Protein AF-A0AAE9ZB85-F1 (afdb_monomer_lite)

Se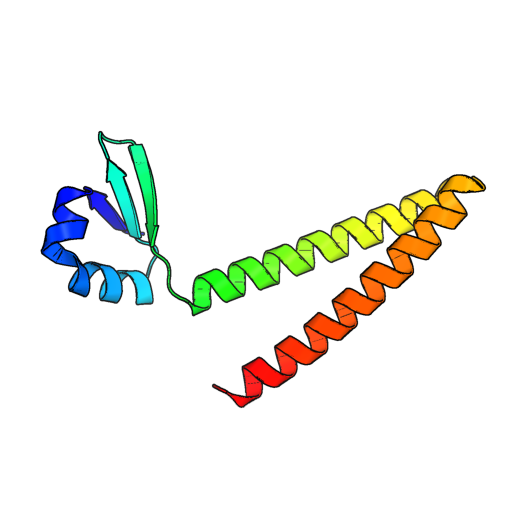quence (102 aa):
MKIMSAFEARYNFSSMLDAARRETVIIERYHRPAAYVISVAQIQECKRLQRQAMLAEATAVVAKLEAANDSEAARLSGELSKLVKDAEAAEKIASHETRRKL

Foldseek 3Di:
DEEDEPVCCVVCVVVQLVVQAPDKYFYDDPNHGDDIRHDPVVVVVVVLVVLVVVLVVLVVQLVVLVVVPDPVSVVVSVVSVVVSVVSVVVSVVVVVVVVVVD

Structure (mmCIF, N/CA/C/O backbone):
data_AF-A0AAE9ZB85-F1
#
_entry.id   AF-A0AAE9ZB85-F1
#
loop_
_atom_site.group_PDB
_atom_site.id
_atom_site.type_symbol
_atom_site.label_atom_id
_atom_site.label_alt_id
_atom_site.label_comp_id
_atom_site.label_asym_id
_atom_site.label_entity_id
_atom_site.label_seq_id
_atom_site.pdbx_PDB_ins_code
_atom_site.Cartn_x
_atom_site.Cartn_y
_atom_site.Cartn_z
_atom_site.occupancy
_atom_site.B_iso_or_equiv
_atom_site.auth_seq_id
_atom_site.auth_comp_id
_atom_site.auth_asym_id
_atom_site.auth_atom_id
_atom_site.pdbx_PDB_model_num
ATOM 1 N N . MET A 1 1 ? -15.907 -6.224 4.545 1.00 87.25 1 MET A N 1
ATOM 2 C CA . MET A 1 1 ? -15.701 -4.765 4.644 1.00 87.25 1 MET A CA 1
ATOM 3 C C . MET A 1 1 ? -16.838 -4.207 5.469 1.00 87.25 1 MET A C 1
ATOM 5 O O . MET A 1 1 ? -17.982 -4.556 5.194 1.00 87.25 1 MET A O 1
ATOM 9 N N . LYS A 1 2 ? -16.538 -3.363 6.457 1.00 93.38 2 LYS A N 1
ATOM 10 C CA . LYS A 1 2 ? -17.522 -2.823 7.404 1.00 93.38 2 LYS A CA 1
ATOM 11 C C . LYS A 1 2 ? -17.679 -1.318 7.214 1.00 93.38 2 LYS A C 1
ATOM 13 O O . LYS A 1 2 ? -16.684 -0.629 7.026 1.00 93.38 2 LYS A O 1
ATOM 18 N N . ILE A 1 3 ? -18.904 -0.807 7.288 1.00 96.19 3 ILE A N 1
ATOM 19 C CA . ILE A 1 3 ? -19.198 0.632 7.214 1.00 96.19 3 ILE A CA 1
ATOM 20 C C . ILE A 1 3 ? -19.724 1.081 8.575 1.00 96.19 3 ILE A C 1
ATOM 22 O O . ILE A 1 3 ? -20.520 0.374 9.193 1.00 96.19 3 ILE A O 1
ATOM 26 N N . MET A 1 4 ? -19.240 2.219 9.063 1.00 95.81 4 MET A N 1
ATOM 27 C CA . MET A 1 4 ? -19.651 2.822 10.329 1.00 95.81 4 MET A CA 1
ATOM 28 C C . MET A 1 4 ? -19.800 4.330 10.153 1.00 95.81 4 MET A C 1
ATOM 30 O O . MET A 1 4 ? -19.011 4.968 9.458 1.00 95.81 4 MET A O 1
ATOM 34 N N . SER A 1 5 ? -20.776 4.932 10.820 1.00 97.00 5 SER A N 1
ATOM 35 C CA . S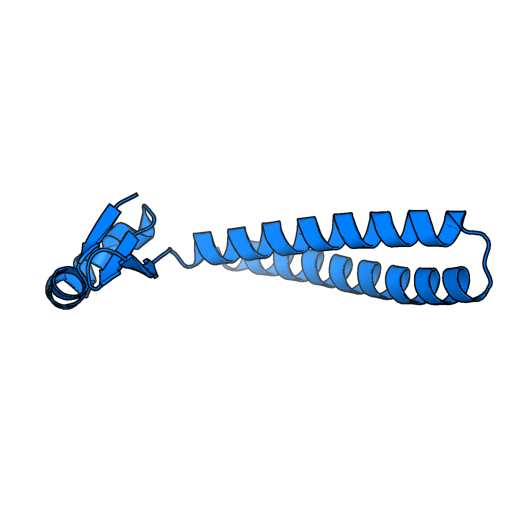ER A 1 5 ? -20.843 6.391 10.911 1.00 97.00 5 SER A CA 1
ATOM 36 C C . SER A 1 5 ? -19.703 6.943 11.778 1.00 97.00 5 SER A C 1
ATOM 38 O O . SER A 1 5 ? -19.187 6.272 12.674 1.00 97.00 5 SER A O 1
ATOM 40 N N . ALA A 1 6 ? -19.338 8.210 11.576 1.00 96.00 6 ALA A N 1
ATOM 41 C CA . ALA A 1 6 ? -18.356 8.903 12.413 1.00 96.00 6 ALA A CA 1
ATOM 42 C C . ALA A 1 6 ? -18.745 8.908 13.903 1.00 96.00 6 ALA A C 1
ATOM 44 O O . ALA A 1 6 ? -17.875 8.873 14.773 1.00 96.00 6 ALA A O 1
ATOM 45 N N . PHE A 1 7 ? -20.049 8.922 14.200 1.00 95.94 7 PHE A N 1
ATOM 46 C CA . PHE A 1 7 ? -20.551 8.802 15.564 1.00 95.94 7 PHE A CA 1
ATOM 47 C C . PHE A 1 7 ? -20.248 7.407 16.123 1.00 95.94 7 PHE A C 1
ATOM 49 O O . PHE A 1 7 ? -19.548 7.298 17.124 1.00 95.94 7 PHE A O 1
ATOM 56 N N . GLU A 1 8 ? -20.676 6.336 15.453 1.00 95.75 8 GLU A N 1
ATOM 57 C CA . GLU A 1 8 ? -20.422 4.958 15.902 1.00 95.75 8 GLU A CA 1
ATOM 58 C C . GLU A 1 8 ? -18.930 4.646 16.027 1.00 95.75 8 GLU A C 1
ATOM 60 O O . GLU A 1 8 ? -18.526 3.999 16.990 1.00 95.75 8 GLU A O 1
ATOM 65 N N . ALA A 1 9 ? -18.108 5.130 15.093 1.00 96.00 9 ALA A N 1
ATOM 66 C CA . ALA A 1 9 ? -16.657 4.974 15.137 1.00 96.00 9 ALA A CA 1
ATOM 67 C C . ALA A 1 9 ? -16.046 5.624 16.389 1.00 96.00 9 ALA A C 1
ATOM 69 O O . ALA A 1 9 ? -15.132 5.064 16.993 1.00 96.00 9 ALA A O 1
ATOM 70 N N . ARG A 1 10 ? -16.578 6.778 16.817 1.00 96.00 10 ARG A N 1
ATOM 71 C CA . ARG A 1 10 ? -16.136 7.466 18.037 1.00 96.00 10 ARG A CA 1
ATOM 72 C C . ARG A 1 10 ? -16.507 6.694 19.303 1.00 96.00 10 ARG A C 1
ATOM 74 O O . ARG A 1 10 ? -15.673 6.575 20.192 1.00 96.00 10 ARG A O 1
ATOM 81 N N . TYR A 1 11 ? -17.738 6.189 19.401 1.00 97.38 11 TYR A N 1
ATOM 82 C CA . TYR A 1 11 ? -18.200 5.479 20.606 1.00 97.38 11 TYR A CA 1
ATOM 83 C C . TYR A 1 11 ? -17.657 4.052 20.705 1.00 97.38 11 TYR A C 1
ATOM 85 O O . TYR A 1 11 ? -17.397 3.576 21.804 1.00 97.38 11 TYR A O 1
ATOM 93 N N . ASN A 1 12 ? -17.440 3.386 19.570 1.00 96.75 12 ASN A N 1
ATOM 94 C CA . ASN A 1 12 ? -17.003 1.991 19.507 1.00 96.75 12 ASN A CA 1
ATOM 95 C C . ASN A 1 12 ? -15.552 1.857 19.029 1.00 96.75 12 ASN A C 1
ATOM 97 O O . ASN A 1 12 ? -15.215 0.889 18.347 1.00 96.75 12 ASN A O 1
ATOM 101 N N . PHE A 1 13 ? -14.690 2.821 19.367 1.00 96.19 13 PHE A N 1
ATOM 102 C CA . PHE A 1 13 ? -13.342 2.931 18.805 1.00 96.19 13 PHE A CA 1
ATOM 103 C C . PHE A 1 13 ? -12.504 1.653 18.969 1.00 96.19 13 PHE A C 1
ATOM 105 O O . PHE A 1 13 ? -11.951 1.157 17.991 1.00 96.19 13 PHE A O 1
ATOM 112 N N . SER A 1 14 ? -12.462 1.058 20.165 1.00 96.81 14 SER A N 1
ATOM 113 C CA . SER A 1 14 ? -11.694 -0.176 20.401 1.00 96.81 14 SER A CA 1
ATOM 114 C C . SER A 1 14 ? -12.206 -1.348 19.557 1.00 96.81 14 SER A C 1
ATOM 116 O O . SER A 1 14 ? -11.427 -2.014 18.882 1.00 96.81 14 SER A O 1
ATOM 118 N N . SER A 1 15 ? -13.528 -1.546 19.507 1.00 95.56 15 SER A N 1
ATOM 119 C CA . SER A 1 15 ? -14.145 -2.595 18.683 1.00 95.56 15 SER A CA 1
ATOM 120 C C . SER A 1 15 ? -13.936 -2.351 17.183 1.00 95.56 15 SER A C 1
ATOM 122 O O . SER A 1 15 ? -13.751 -3.293 16.412 1.00 95.56 15 SER A O 1
ATOM 124 N N . MET A 1 16 ? -13.923 -1.084 16.759 1.00 96.25 16 MET A N 1
ATOM 125 C CA . MET A 1 16 ? -13.586 -0.692 15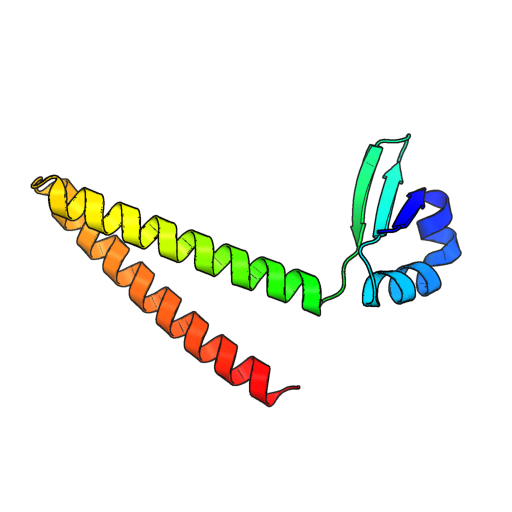.394 1.00 96.25 16 MET A CA 1
ATOM 126 C C . MET A 1 16 ? -12.136 -1.060 15.053 1.00 96.25 16 MET A C 1
ATOM 128 O O . MET A 1 16 ? -11.899 -1.591 13.971 1.00 96.25 16 MET A O 1
ATOM 132 N N . LEU A 1 17 ? -11.179 -0.834 15.960 1.00 95.62 17 LEU A N 1
ATOM 133 C CA . LEU A 1 17 ? -9.785 -1.244 15.759 1.00 95.62 17 LEU A CA 1
ATOM 134 C C . LEU A 1 17 ? -9.640 -2.767 15.677 1.00 95.62 17 LEU A C 1
ATOM 136 O O . LEU A 1 17 ? -8.933 -3.263 14.801 1.00 95.62 17 LEU A O 1
ATOM 140 N N . ASP A 1 18 ? -10.341 -3.516 16.529 1.00 94.94 18 ASP A N 1
ATOM 141 C CA . ASP A 1 18 ? -10.344 -4.982 16.467 1.00 94.94 18 ASP A CA 1
ATOM 142 C C . ASP A 1 18 ? -10.925 -5.502 15.147 1.00 94.94 18 ASP A C 1
ATOM 144 O O . ASP A 1 18 ? -10.383 -6.440 14.556 1.00 94.94 18 ASP A O 1
ATOM 148 N N . ALA A 1 19 ? -11.985 -4.863 14.642 1.00 94.94 19 ALA A N 1
ATOM 149 C CA . ALA A 1 19 ? -12.528 -5.157 13.318 1.00 94.94 19 ALA A CA 1
ATOM 150 C C . ALA A 1 19 ? -11.513 -4.823 12.210 1.00 94.94 19 ALA A C 1
ATOM 152 O O . ALA A 1 19 ? -11.265 -5.663 11.344 1.00 94.94 19 ALA A O 1
ATOM 153 N N . ALA A 1 20 ? -10.850 -3.663 12.296 1.00 95.25 20 ALA A N 1
ATOM 154 C CA . ALA A 1 20 ? -9.841 -3.201 11.339 1.00 95.25 20 ALA A CA 1
ATOM 155 C C . ALA A 1 20 ? -8.630 -4.142 11.206 1.00 95.25 20 ALA A C 1
ATOM 157 O O . ALA A 1 20 ? -7.949 -4.146 10.180 1.00 95.25 20 ALA A O 1
ATOM 158 N N . ARG A 1 21 ? -8.356 -4.974 12.222 1.00 92.94 21 ARG A N 1
ATOM 159 C CA . ARG A 1 21 ? -7.324 -6.023 12.143 1.00 92.94 21 ARG A CA 1
ATOM 160 C C . ARG A 1 21 ? -7.680 -7.139 11.163 1.00 92.94 21 ARG A C 1
ATOM 162 O O . ARG A 1 21 ? -6.769 -7.774 10.640 1.00 92.94 21 ARG A O 1
ATOM 169 N N . ARG A 1 22 ? -8.972 -7.409 10.957 1.00 91.44 22 ARG A N 1
ATOM 170 C CA . ARG A 1 22 ? -9.480 -8.518 10.130 1.00 91.44 22 ARG A CA 1
ATOM 171 C C . ARG A 1 22 ? -9.987 -8.038 8.777 1.00 91.44 22 ARG A C 1
ATOM 173 O O . ARG A 1 22 ? -9.805 -8.721 7.777 1.00 91.44 22 ARG A O 1
ATOM 180 N N . GLU A 1 23 ? -10.615 -6.870 8.742 1.00 93.62 23 GLU A N 1
ATOM 181 C CA . GLU A 1 23 ? -11.222 -6.312 7.540 1.00 93.62 23 GLU A CA 1
ATOM 182 C C . GLU A 1 23 ? -11.174 -4.785 7.534 1.00 93.62 23 GLU A C 1
ATOM 184 O O . GLU A 1 23 ? -11.168 -4.151 8.580 1.00 93.62 23 GLU A O 1
ATOM 189 N N . THR A 1 24 ? -11.189 -4.174 6.352 1.00 95.69 24 THR A N 1
ATOM 190 C CA . THR A 1 24 ? -11.265 -2.714 6.221 1.00 95.69 24 THR A CA 1
ATOM 191 C C . THR A 1 24 ? -12.565 -2.167 6.808 1.00 95.69 24 THR A C 1
ATOM 193 O O . THR A 1 24 ? -13.653 -2.669 6.496 1.00 95.69 24 THR A O 1
ATOM 196 N N . VAL A 1 25 ? -12.444 -1.092 7.591 1.00 97.25 25 VAL A N 1
ATOM 197 C CA . VAL A 1 25 ? -13.575 -0.309 8.097 1.00 97.25 25 VAL A CA 1
ATOM 198 C C . VAL A 1 25 ? -13.628 1.043 7.389 1.00 97.25 25 VAL A C 1
ATOM 200 O O . VAL A 1 25 ? -12.633 1.761 7.342 1.00 97.25 25 VAL A O 1
ATOM 203 N N . ILE A 1 26 ? -14.791 1.405 6.858 1.00 97.62 26 ILE A N 1
ATOM 204 C CA . ILE A 1 26 ? -15.069 2.712 6.262 1.00 97.62 26 ILE A CA 1
ATOM 205 C C . ILE A 1 26 ? -15.814 3.553 7.291 1.00 97.62 26 ILE A C 1
ATOM 207 O O . ILE A 1 26 ? -16.858 3.139 7.793 1.00 97.62 26 ILE A O 1
ATOM 211 N N . ILE A 1 27 ? -15.286 4.736 7.587 1.00 97.88 27 ILE A N 1
ATOM 212 C CA . ILE A 1 27 ? -15.957 5.731 8.417 1.00 97.88 27 ILE A CA 1
ATOM 213 C C . ILE A 1 27 ? -16.643 6.729 7.497 1.00 97.88 27 ILE A C 1
ATOM 215 O O . ILE A 1 27 ? -15.980 7.395 6.701 1.00 97.88 27 ILE A O 1
ATOM 219 N N . GLU A 1 28 ? -17.954 6.876 7.639 1.00 97.94 28 GLU A N 1
ATOM 220 C CA . GLU A 1 28 ? -18.747 7.834 6.877 1.00 97.94 28 GLU A CA 1
ATOM 221 C C . GLU A 1 28 ? -19.149 9.053 7.706 1.00 97.94 28 GLU A C 1
ATOM 223 O O . GLU A 1 28 ? -19.489 8.964 8.889 1.00 97.94 28 GLU A O 1
ATOM 228 N N . ARG A 1 29 ? -19.183 10.216 7.055 1.00 96.25 29 ARG A N 1
ATOM 229 C CA . ARG A 1 29 ? -19.768 1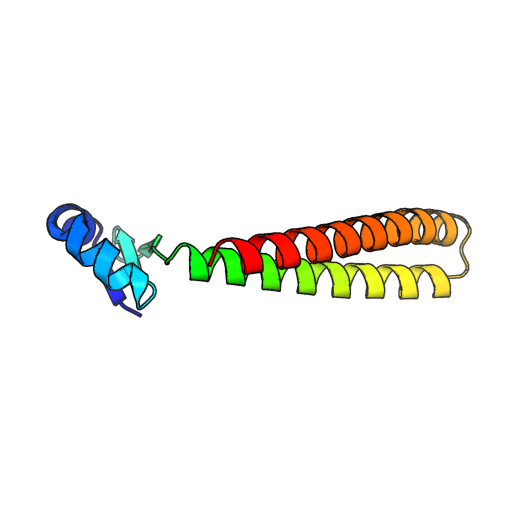1.444 7.595 1.00 96.25 29 ARG A CA 1
ATOM 230 C C . ARG A 1 29 ? -20.749 12.003 6.572 1.00 96.25 29 ARG A C 1
ATOM 232 O O . ARG A 1 29 ? -20.383 12.198 5.419 1.00 96.25 29 ARG A O 1
ATOM 239 N N . TYR A 1 30 ? -21.993 12.241 6.991 1.00 94.56 30 TYR A N 1
ATOM 240 C CA . TYR A 1 30 ? -23.079 12.679 6.100 1.00 94.56 30 TYR A CA 1
ATOM 241 C C . TYR A 1 30 ? -23.233 11.780 4.854 1.00 94.56 30 TYR A C 1
ATOM 243 O O . TYR A 1 30 ? -23.342 12.279 3.737 1.00 94.56 30 TYR A O 1
ATOM 251 N N . HIS A 1 31 ? -23.192 10.454 5.048 1.00 90.44 31 HIS A N 1
ATOM 252 C CA . HIS A 1 31 ? -23.301 9.436 3.985 1.00 90.44 31 HIS A CA 1
ATOM 253 C C . HIS A 1 31 ? -22.207 9.507 2.910 1.00 90.44 31 HIS A C 1
ATOM 255 O O . HIS A 1 31 ? -22.398 9.065 1.778 1.00 90.44 31 HIS A O 1
ATOM 261 N N . ARG A 1 32 ? -21.052 10.094 3.243 1.00 95.38 32 ARG A N 1
ATOM 262 C CA . ARG A 1 32 ? -19.863 10.084 2.391 1.00 95.38 32 ARG A CA 1
ATOM 263 C C . ARG A 1 32 ? -18.695 9.446 3.138 1.00 95.38 32 ARG A C 1
ATOM 265 O O . ARG A 1 32 ? -18.491 9.789 4.307 1.00 95.38 32 ARG A O 1
ATOM 272 N N . PRO A 1 33 ? -17.905 8.575 2.486 1.00 96.62 33 PRO A N 1
ATOM 273 C CA . PRO A 1 33 ? -16.667 8.066 3.059 1.00 96.62 33 PRO A CA 1
ATOM 274 C C . PRO A 1 33 ? -15.747 9.221 3.459 1.00 96.62 33 PRO A C 1
ATOM 276 O O . PRO A 1 33 ? -15.403 10.069 2.639 1.00 96.62 33 PRO A O 1
ATOM 279 N N . ALA A 1 34 ? -15.369 9.255 4.731 1.00 97.06 34 ALA A N 1
ATOM 280 C CA . ALA A 1 34 ? -14.474 10.253 5.304 1.00 97.06 34 ALA A CA 1
ATOM 281 C C . ALA A 1 34 ? -13.098 9.657 5.630 1.00 97.06 34 ALA A C 1
ATOM 283 O O . ALA A 1 34 ? -12.091 10.351 5.512 1.00 97.06 34 ALA A O 1
ATOM 284 N N . ALA A 1 35 ? -13.043 8.383 6.032 1.00 96.12 35 ALA A N 1
ATOM 285 C CA . ALA A 1 35 ? -11.791 7.691 6.319 1.00 96.12 35 ALA A CA 1
ATOM 286 C C . ALA A 1 35 ? -11.899 6.179 6.094 1.00 96.12 35 ALA A C 1
ATOM 288 O O . ALA A 1 35 ? -12.977 5.595 6.197 1.00 96.12 35 ALA A O 1
ATOM 289 N N . TYR A 1 36 ? -10.749 5.552 5.853 1.00 96.44 36 TYR A N 1
ATOM 290 C CA . TYR A 1 36 ? -10.578 4.103 5.847 1.00 96.44 36 TYR A CA 1
ATOM 291 C C . TYR A 1 36 ? -9.647 3.717 6.991 1.00 96.44 36 TYR A C 1
ATOM 293 O O . TYR A 1 36 ? -8.565 4.286 7.135 1.00 96.44 36 TYR A O 1
ATOM 301 N N . VAL A 1 37 ? -10.056 2.737 7.786 1.00 96.31 37 VAL A N 1
ATOM 302 C CA . VAL A 1 37 ? -9.233 2.132 8.829 1.00 96.31 37 VAL A CA 1
ATOM 303 C C . VAL A 1 37 ? -8.867 0.730 8.367 1.00 96.31 37 VAL A C 1
ATOM 305 O O . VAL A 1 37 ? -9.734 -0.096 8.080 1.00 96.31 37 VAL A O 1
ATOM 308 N N . ILE A 1 38 ? -7.567 0.482 8.267 1.00 95.75 38 ILE A N 1
ATOM 309 C CA . ILE A 1 38 ? -6.981 -0.789 7.845 1.00 95.75 38 ILE A CA 1
ATOM 310 C C . ILE A 1 38 ? -5.868 -1.175 8.806 1.00 95.75 38 ILE A C 1
ATOM 312 O O . ILE A 1 38 ? -5.310 -0.324 9.504 1.00 95.75 38 ILE A O 1
ATOM 316 N N . SER A 1 39 ? -5.530 -2.459 8.838 1.00 94.19 39 SER A N 1
ATOM 317 C CA . SER A 1 39 ? -4.416 -2.930 9.650 1.00 94.19 39 SER A CA 1
ATOM 318 C C . SER A 1 39 ? -3.075 -2.413 9.120 1.00 94.19 39 SER A C 1
ATOM 320 O O . SER A 1 39 ? -2.912 -2.106 7.935 1.00 94.19 39 SER A O 1
ATOM 322 N N . VAL A 1 40 ? -2.072 -2.371 10.001 1.00 92.00 40 VAL A N 1
ATOM 323 C CA . VAL A 1 40 ? -0.696 -2.012 9.623 1.00 92.00 40 VAL A CA 1
ATOM 324 C C . VAL A 1 40 ? -0.154 -2.958 8.542 1.00 92.00 40 VAL A C 1
ATOM 326 O O . VAL A 1 40 ? 0.489 -2.506 7.598 1.00 92.00 40 VAL A O 1
ATOM 329 N N . ALA A 1 41 ? -0.468 -4.253 8.632 1.00 89.81 41 ALA A N 1
ATOM 330 C CA . ALA A 1 41 ? -0.068 -5.238 7.630 1.00 89.81 41 ALA A CA 1
ATOM 331 C C . ALA A 1 41 ? -0.693 -4.941 6.255 1.00 89.81 41 ALA A C 1
ATOM 333 O O . ALA A 1 41 ? -0.002 -4.976 5.241 1.00 89.81 41 ALA A O 1
ATOM 334 N N . GLN A 1 42 ? -1.978 -4.570 6.219 1.00 90.94 42 GLN A N 1
ATOM 335 C CA . GLN A 1 42 ? -2.666 -4.213 4.975 1.00 90.94 42 GLN A CA 1
ATOM 336 C C . GLN A 1 42 ? -2.061 -2.970 4.317 1.00 90.94 42 GLN A C 1
ATOM 338 O O . GLN A 1 42 ? -1.804 -2.987 3.117 1.00 90.94 42 GLN A O 1
ATOM 343 N N . ILE A 1 43 ? -1.780 -1.898 5.071 1.00 92.56 43 ILE A N 1
ATOM 344 C CA . ILE A 1 43 ? -1.163 -0.700 4.475 1.00 92.56 43 ILE A CA 1
ATOM 345 C C . ILE A 1 43 ? 0.272 -0.965 4.007 1.00 92.56 43 ILE A C 1
ATOM 347 O O . ILE A 1 43 ? 0.695 -0.422 2.987 1.00 92.56 43 ILE A O 1
ATOM 351 N N . GLN A 1 44 ? 1.030 -1.798 4.724 1.00 91.38 44 GLN A N 1
ATOM 352 C CA . GLN A 1 44 ? 2.368 -2.206 4.296 1.00 91.38 44 GLN A CA 1
ATOM 353 C C . GLN A 1 44 ? 2.314 -2.983 2.981 1.00 91.38 44 GLN A C 1
ATOM 355 O O . GLN A 1 44 ? 3.109 -2.705 2.083 1.00 91.38 44 GLN A O 1
ATOM 360 N N . GLU A 1 45 ? 1.342 -3.881 2.838 1.00 90.31 45 GLU A N 1
ATOM 361 C CA . GLU A 1 45 ? 1.131 -4.633 1.606 1.00 90.31 45 GLU A CA 1
ATOM 362 C C . GLU A 1 45 ? 0.704 -3.726 0.446 1.00 90.31 45 GLU A C 1
ATOM 364 O O . GLU A 1 45 ? 1.301 -3.787 -0.628 1.00 90.31 45 GLU A O 1
ATOM 369 N N . CYS A 1 46 ? -0.231 -2.796 0.669 1.00 91.06 46 CYS A N 1
ATOM 370 C CA . CYS A 1 46 ? -0.602 -1.799 -0.340 1.00 91.06 46 CYS A CA 1
ATOM 371 C C . CYS A 1 46 ? 0.610 -0.978 -0.800 1.00 91.06 46 CYS A C 1
ATOM 373 O O . CYS A 1 46 ? 0.807 -0.785 -1.997 1.00 91.06 46 CYS A O 1
ATOM 375 N N . LYS A 1 47 ? 1.462 -0.531 0.134 1.00 90.94 47 LYS A N 1
ATOM 376 C CA . LYS A 1 47 ? 2.698 0.198 -0.196 1.00 90.94 47 LYS A CA 1
ATOM 377 C C . LYS A 1 47 ? 3.688 -0.663 -0.977 1.00 90.94 47 LYS A C 1
ATOM 379 O O . LYS A 1 47 ? 4.365 -0.151 -1.865 1.00 90.94 47 LYS A O 1
ATOM 384 N N . ARG A 1 48 ? 3.795 -1.954 -0.653 1.00 89.69 48 ARG A N 1
ATOM 385 C CA . ARG A 1 48 ? 4.641 -2.901 -1.390 1.00 89.69 48 ARG A CA 1
ATOM 386 C C . ARG A 1 48 ? 4.153 -3.044 -2.831 1.00 89.69 48 ARG A C 1
ATOM 388 O O . ARG A 1 48 ? 4.941 -2.843 -3.746 1.00 89.69 48 ARG A O 1
ATOM 395 N N . LEU A 1 49 ? 2.862 -3.306 -3.025 1.00 91.25 49 LEU A N 1
ATOM 396 C CA . LEU A 1 49 ? 2.248 -3.424 -4.350 1.00 91.25 49 LEU A CA 1
ATOM 397 C C . LEU A 1 49 ? 2.374 -2.130 -5.161 1.00 91.25 49 LEU A C 1
ATOM 399 O O . LEU A 1 49 ? 2.725 -2.175 -6.336 1.00 91.25 49 LEU A O 1
ATOM 403 N N . GLN A 1 50 ? 2.161 -0.974 -4.526 1.00 92.12 50 GLN A N 1
ATOM 404 C CA . GLN A 1 50 ? 2.325 0.327 -5.170 1.00 92.12 50 GLN A CA 1
ATOM 405 C C . GLN A 1 50 ? 3.759 0.533 -5.670 1.00 92.12 50 GLN A C 1
ATOM 407 O O . GLN A 1 50 ? 3.950 0.937 -6.813 1.00 92.12 50 GLN A O 1
ATOM 412 N N . ARG A 1 51 ? 4.773 0.216 -4.851 1.00 89.94 51 ARG A N 1
ATOM 413 C CA . ARG A 1 51 ? 6.179 0.305 -5.278 1.00 89.94 51 ARG A CA 1
ATOM 414 C C . ARG A 1 51 ? 6.481 -0.611 -6.458 1.00 89.94 51 ARG A C 1
ATOM 416 O O . ARG A 1 51 ? 7.115 -0.167 -7.406 1.00 89.94 51 ARG A O 1
ATOM 423 N N . GLN A 1 52 ? 5.993 -1.849 -6.430 1.00 89.44 52 GLN A N 1
ATOM 424 C CA . GLN A 1 52 ? 6.204 -2.795 -7.528 1.00 89.44 52 GLN A CA 1
ATOM 425 C C . GLN A 1 52 ? 5.579 -2.310 -8.836 1.00 89.44 52 GLN A C 1
ATOM 427 O O . GLN A 1 52 ? 6.218 -2.382 -9.882 1.00 89.44 52 GLN A O 1
ATOM 432 N N . ALA A 1 53 ? 4.366 -1.758 -8.773 1.00 92.25 53 ALA A N 1
ATOM 433 C CA . ALA A 1 53 ? 3.719 -1.165 -9.937 1.00 92.25 53 ALA A CA 1
ATOM 434 C C . ALA A 1 53 ? 4.522 0.025 -10.491 1.00 92.25 53 ALA A C 1
ATOM 436 O O . ALA A 1 53 ? 4.760 0.092 -11.694 1.00 92.25 53 ALA A O 1
ATOM 437 N N . MET A 1 54 ? 5.008 0.914 -9.617 1.00 91.62 54 MET A N 1
ATOM 438 C CA . MET A 1 54 ? 5.831 2.057 -10.025 1.00 91.62 54 MET A CA 1
ATOM 439 C C . MET A 1 54 ? 7.158 1.628 -10.666 1.00 91.62 54 MET A C 1
ATOM 441 O O . MET A 1 54 ? 7.573 2.221 -11.658 1.00 91.62 54 MET A O 1
ATOM 445 N N . LEU A 1 55 ? 7.822 0.594 -10.138 1.00 91.44 55 LEU A N 1
ATOM 446 C CA . LEU A 1 55 ? 9.060 0.061 -10.721 1.00 91.44 55 LEU A CA 1
ATOM 447 C C . LEU A 1 55 ? 8.824 -0.581 -12.092 1.00 91.44 55 LEU A C 1
ATOM 449 O O . LEU A 1 55 ? 9.625 -0.387 -13.009 1.00 91.44 55 LEU A O 1
ATOM 453 N N . ALA A 1 56 ? 7.715 -1.306 -12.251 1.00 91.19 56 ALA A N 1
ATOM 454 C CA . ALA A 1 56 ? 7.332 -1.881 -13.536 1.00 91.19 56 ALA A CA 1
ATOM 455 C C . ALA A 1 56 ? 7.065 -0.785 -14.581 1.00 91.19 56 ALA A C 1
ATOM 457 O O . ALA A 1 56 ? 7.541 -0.874 -15.713 1.00 91.19 56 ALA A O 1
ATOM 458 N N . GLU A 1 57 ? 6.359 0.278 -14.191 1.00 93.56 57 GLU A N 1
ATOM 459 C CA . GLU A 1 57 ? 6.096 1.427 -15.057 1.00 93.56 57 GLU A CA 1
ATOM 460 C C . GLU A 1 57 ? 7.386 2.170 -15.429 1.00 93.56 57 GLU A C 1
ATOM 462 O O . GLU A 1 57 ? 7.626 2.429 -16.608 1.00 93.56 57 GLU A O 1
ATOM 467 N N . ALA A 1 58 ? 8.260 2.441 -14.456 1.00 90.69 58 ALA A N 1
ATOM 468 C CA . ALA A 1 58 ? 9.542 3.096 -14.698 1.00 90.69 58 ALA A CA 1
ATOM 469 C C . ALA A 1 58 ? 10.423 2.284 -15.658 1.00 90.69 58 ALA A C 1
ATOM 471 O O . ALA A 1 58 ? 10.970 2.839 -16.609 1.00 90.69 58 ALA A O 1
ATOM 472 N N . THR A 1 59 ? 10.498 0.963 -15.474 1.00 90.62 59 THR A N 1
ATOM 473 C CA . THR A 1 59 ? 11.223 0.063 -16.386 1.00 90.62 59 THR A CA 1
ATOM 474 C C . THR A 1 59 ? 10.652 0.115 -17.804 1.00 90.62 59 THR A C 1
ATOM 476 O O . THR A 1 59 ? 11.404 0.174 -18.778 1.00 90.62 59 THR A O 1
ATOM 479 N N . ALA A 1 60 ? 9.324 0.157 -17.945 1.00 91.62 60 ALA A N 1
ATOM 480 C CA . ALA A 1 60 ? 8.682 0.292 -19.249 1.00 91.62 60 ALA A CA 1
ATOM 481 C C . ALA A 1 60 ? 8.982 1.647 -19.915 1.00 91.62 60 ALA A C 1
ATOM 483 O O . ALA A 1 60 ? 9.144 1.709 -21.134 1.00 91.62 60 ALA A O 1
ATOM 484 N N . VAL A 1 61 ? 9.073 2.732 -19.139 1.00 90.19 61 VAL A N 1
ATOM 485 C CA . VAL A 1 61 ? 9.468 4.057 -19.642 1.00 90.19 61 VAL A CA 1
ATOM 486 C C . VAL A 1 61 ? 10.930 4.063 -20.084 1.00 90.19 61 VAL A C 1
ATOM 488 O O . VAL A 1 61 ? 11.212 4.551 -21.175 1.00 90.19 61 VAL A O 1
ATOM 491 N N . VAL A 1 62 ? 11.843 3.472 -19.304 1.00 88.69 62 VAL A N 1
ATOM 492 C CA . VAL A 1 62 ? 13.259 3.321 -19.691 1.00 88.69 62 VAL A CA 1
ATOM 493 C C . VAL A 1 62 ? 13.370 2.608 -21.037 1.00 88.69 62 VAL A C 1
ATOM 495 O O . VAL A 1 62 ? 13.983 3.149 -21.951 1.00 88.69 62 VAL A O 1
ATOM 498 N N . ALA A 1 63 ? 12.698 1.465 -21.201 1.00 88.25 63 ALA A N 1
ATOM 499 C CA . ALA A 1 63 ? 12.732 0.705 -22.451 1.00 88.25 63 ALA A CA 1
ATOM 500 C C . ALA A 1 63 ? 12.199 1.510 -23.653 1.00 88.25 63 ALA A C 1
ATOM 502 O O . ALA A 1 63 ? 12.737 1.425 -24.757 1.00 88.25 63 ALA A O 1
ATOM 503 N N . LYS A 1 64 ? 11.155 2.325 -23.449 1.00 88.94 64 LYS A N 1
ATOM 504 C CA . LYS A 1 64 ? 10.624 3.216 -24.495 1.00 88.94 64 LYS A CA 1
ATOM 505 C C . LYS A 1 64 ? 11.604 4.329 -24.864 1.00 88.94 64 LYS A C 1
ATOM 507 O O . LYS A 1 64 ? 11.734 4.640 -26.043 1.00 88.94 64 LYS A O 1
ATOM 512 N N . LEU A 1 65 ? 12.273 4.925 -23.878 1.00 87.12 65 LEU A N 1
ATOM 513 C CA . LEU A 1 65 ? 13.261 5.982 -24.104 1.00 87.12 65 LEU A CA 1
ATOM 514 C C . LEU A 1 65 ? 14.509 5.446 -24.813 1.00 87.12 65 LEU A C 1
ATOM 516 O O . LEU A 1 65 ? 14.998 6.082 -25.740 1.00 87.12 65 LEU A O 1
ATOM 520 N N . GLU A 1 66 ? 14.980 4.254 -24.439 1.00 83.31 66 GLU A N 1
ATOM 521 C CA . GLU A 1 66 ? 16.087 3.577 -25.127 1.00 83.31 66 GLU A CA 1
ATOM 522 C C . GLU A 1 66 ? 15.752 3.288 -26.598 1.00 83.31 66 GLU A C 1
ATOM 524 O O . GLU A 1 66 ? 16.608 3.431 -27.467 1.00 83.31 66 GLU A O 1
ATOM 529 N N . ALA A 1 67 ? 14.494 2.956 -26.902 1.00 86.06 67 ALA A N 1
ATOM 530 C CA . ALA A 1 67 ? 14.038 2.723 -28.271 1.00 86.06 67 ALA A CA 1
ATOM 531 C C . ALA A 1 67 ? 13.864 4.007 -29.109 1.00 86.06 67 ALA A C 1
ATOM 533 O O . ALA A 1 67 ? 13.853 3.931 -30.337 1.00 86.06 67 ALA A O 1
ATOM 534 N N . ALA A 1 68 ? 13.720 5.179 -28.478 1.00 82.94 68 ALA A N 1
ATOM 535 C CA . ALA A 1 68 ? 13.458 6.446 -29.167 1.00 82.94 68 ALA A CA 1
ATOM 536 C C . ALA A 1 68 ? 14.688 7.021 -29.902 1.00 82.94 68 ALA A C 1
ATOM 538 O O . ALA A 1 68 ? 14.526 7.916 -30.727 1.00 82.94 68 ALA A O 1
ATOM 539 N N . ASN A 1 69 ? 15.891 6.484 -29.649 1.00 69.50 69 ASN A N 1
ATOM 540 C CA . ASN A 1 69 ? 17.141 6.810 -30.353 1.00 69.50 69 ASN A CA 1
ATOM 541 C C . ASN A 1 69 ? 17.472 8.322 -30.413 1.00 69.50 69 ASN A C 1
ATOM 543 O O . ASN A 1 69 ? 18.056 8.811 -31.380 1.00 69.50 69 ASN A O 1
ATOM 547 N N . ASP A 1 70 ? 17.102 9.053 -29.360 1.00 83.81 70 ASP A N 1
ATOM 548 C CA . ASP A 1 70 ? 17.352 10.484 -29.175 1.00 83.81 70 ASP A CA 1
ATOM 549 C C . ASP A 1 70 ? 18.397 10.709 -28.062 1.00 83.81 70 ASP A C 1
ATOM 551 O O . ASP A 1 70 ? 18.431 9.985 -27.064 1.00 83.81 70 ASP A O 1
ATOM 555 N N . SER A 1 71 ? 19.264 11.713 -28.223 1.00 78.19 71 SER A N 1
ATOM 556 C CA . SER A 1 71 ? 20.343 12.033 -27.279 1.00 78.19 71 SER A CA 1
ATOM 557 C C . SER A 1 71 ? 19.808 12.445 -25.908 1.00 78.19 71 SER A C 1
ATOM 559 O O . SER A 1 71 ? 20.442 12.152 -24.892 1.00 78.19 71 SER A O 1
ATOM 561 N N . GLU A 1 72 ? 18.666 13.133 -25.858 1.00 81.56 72 GLU A N 1
ATOM 562 C CA . GLU A 1 72 ? 18.043 13.510 -24.588 1.00 81.56 72 GLU A CA 1
ATOM 563 C C . GLU A 1 72 ? 17.367 12.298 -23.934 1.00 81.56 72 GLU A C 1
ATOM 565 O O . GLU A 1 72 ? 17.547 12.054 -22.736 1.00 81.56 72 GLU A O 1
ATOM 570 N N . ALA A 1 73 ? 16.693 11.469 -24.737 1.00 78.94 73 ALA A N 1
ATOM 571 C CA . ALA A 1 73 ? 16.100 10.213 -24.287 1.00 78.94 73 ALA A CA 1
ATOM 572 C C . ALA A 1 73 ? 17.144 9.238 -23.714 1.00 78.94 73 ALA A C 1
ATOM 574 O O . ALA A 1 73 ? 16.886 8.620 -22.683 1.00 78.94 73 ALA A O 1
ATOM 575 N N . ALA A 1 74 ? 18.339 9.155 -24.310 1.00 80.31 74 ALA A N 1
ATOM 576 C CA . ALA A 1 74 ? 19.442 8.323 -23.823 1.00 80.31 74 ALA A CA 1
ATOM 577 C C . ALA A 1 74 ? 19.992 8.788 -22.462 1.00 80.31 74 ALA A C 1
ATOM 579 O O . ALA A 1 74 ? 20.373 7.971 -21.621 1.00 80.31 74 ALA A O 1
ATOM 580 N N . ARG A 1 75 ? 20.022 10.105 -22.213 1.00 84.94 75 ARG A N 1
ATOM 581 C CA . ARG A 1 75 ? 20.422 10.648 -20.906 1.00 84.94 75 ARG A CA 1
ATOM 582 C C . ARG A 1 75 ? 19.374 10.329 -19.839 1.00 84.94 75 ARG A C 1
ATOM 584 O O . ARG A 1 75 ? 19.717 9.824 -18.771 1.00 84.94 75 ARG A O 1
ATOM 591 N N . LEU A 1 76 ? 18.103 10.591 -20.146 1.00 85.38 76 LEU A N 1
ATOM 592 C CA . LEU A 1 76 ? 16.981 10.365 -19.232 1.00 85.38 76 LEU A CA 1
ATOM 593 C C . LEU A 1 76 ? 16.780 8.877 -18.916 1.00 85.38 76 LEU A C 1
ATOM 595 O O . LEU A 1 76 ? 16.519 8.531 -17.763 1.00 85.38 76 LEU A O 1
ATOM 599 N N . SER A 1 77 ? 16.945 7.987 -19.899 1.00 84.69 77 SER A N 1
ATOM 600 C CA . SER A 1 77 ? 16.864 6.541 -19.679 1.00 84.69 77 SER A CA 1
ATOM 601 C C . SER A 1 77 ? 17.972 6.048 -18.748 1.00 84.69 77 SER A C 1
ATOM 603 O O . SER A 1 77 ? 17.695 5.265 -17.840 1.00 84.69 77 SER A O 1
ATOM 605 N N . GLY A 1 78 ? 19.200 6.555 -18.899 1.00 84.88 78 GLY A N 1
ATOM 606 C CA . GLY A 1 78 ? 20.325 6.226 -18.023 1.00 84.88 78 GLY A CA 1
ATOM 607 C C . GLY A 1 78 ? 20.111 6.670 -16.572 1.00 84.88 78 GLY A C 1
ATOM 608 O O . GLY A 1 78 ? 20.309 5.878 -15.645 1.00 84.88 78 GLY A O 1
ATOM 609 N N . GLU A 1 79 ? 19.664 7.913 -16.364 1.00 88.38 79 GLU A N 1
ATOM 610 C CA . GLU A 1 79 ? 19.349 8.450 -15.031 1.00 88.38 79 GLU A CA 1
ATOM 611 C C . GLU A 1 79 ? 18.211 7.660 -14.360 1.00 88.38 79 GLU A C 1
ATOM 613 O O . GLU A 1 79 ? 18.336 7.240 -13.205 1.00 88.38 79 GLU A O 1
ATOM 618 N N . LEU A 1 80 ? 17.132 7.379 -15.098 1.00 86.94 80 LEU A N 1
ATOM 619 C CA . LEU A 1 80 ? 15.986 6.627 -14.587 1.00 86.94 80 LEU A CA 1
ATOM 620 C C . LEU A 1 80 ? 16.339 5.157 -14.307 1.00 86.94 80 LEU A C 1
ATOM 622 O O . LEU A 1 80 ? 15.947 4.622 -13.273 1.00 86.94 80 LEU A O 1
ATOM 626 N N . SER A 1 81 ? 17.142 4.520 -15.162 1.00 88.69 81 SER A N 1
ATOM 627 C CA . SER A 1 81 ? 17.627 3.146 -14.966 1.00 88.69 81 SER A CA 1
ATOM 628 C C . SER A 1 81 ? 18.454 3.007 -13.685 1.00 88.69 81 SER A C 1
ATOM 630 O O . SER A 1 81 ? 18.320 2.025 -12.950 1.00 88.69 81 SER A O 1
ATOM 632 N N . LYS A 1 82 ? 19.277 4.014 -13.362 1.00 90.25 82 LYS A N 1
ATOM 633 C CA . LYS A 1 82 ? 20.024 4.048 -12.099 1.00 90.25 82 LYS A CA 1
ATOM 634 C C . LYS A 1 82 ? 19.085 4.140 -10.893 1.00 90.25 82 LYS A C 1
ATOM 636 O O . LYS A 1 82 ? 19.222 3.353 -9.961 1.00 90.25 82 LYS A O 1
ATOM 641 N N . LEU A 1 83 ? 18.101 5.040 -10.940 1.00 88.38 83 LEU A N 1
ATOM 642 C CA . LEU A 1 83 ? 17.111 5.201 -9.869 1.00 88.38 83 LEU A CA 1
ATOM 643 C C . LEU A 1 83 ? 16.273 3.935 -9.644 1.00 88.38 83 LEU A C 1
ATOM 645 O O . LEU A 1 83 ? 16.014 3.575 -8.496 1.00 88.38 83 LEU A O 1
ATOM 649 N N . VAL A 1 84 ? 15.882 3.237 -10.716 1.00 89.94 84 VAL A N 1
ATOM 650 C CA . VAL A 1 84 ? 15.165 1.954 -10.631 1.00 89.94 84 VAL A CA 1
ATOM 651 C C . VAL A 1 84 ? 16.016 0.912 -9.903 1.00 89.94 84 VAL A C 1
ATOM 653 O O . VAL A 1 84 ? 15.535 0.297 -8.953 1.00 89.94 84 VAL A O 1
ATOM 656 N N . LYS A 1 85 ? 17.296 0.764 -10.267 1.00 89.75 85 LYS A N 1
ATOM 657 C CA . LYS A 1 85 ? 18.215 -0.186 -9.612 1.00 89.75 85 LYS A CA 1
ATOM 658 C C . LYS A 1 85 ? 18.413 0.116 -8.126 1.00 89.75 85 LYS A C 1
ATOM 660 O O . LYS A 1 85 ? 18.390 -0.803 -7.306 1.00 89.75 85 LYS A O 1
ATOM 665 N N . ASP A 1 86 ? 18.580 1.389 -7.773 1.00 89.31 86 ASP A N 1
ATOM 666 C CA . ASP A 1 86 ? 18.740 1.811 -6.378 1.00 89.31 86 ASP A CA 1
ATOM 667 C C . ASP A 1 86 ? 17.463 1.520 -5.562 1.00 89.31 86 ASP A C 1
ATOM 669 O O . ASP A 1 86 ? 17.528 1.026 -4.431 1.00 89.31 86 ASP A O 1
ATOM 673 N N . ALA A 1 87 ? 16.286 1.748 -6.154 1.00 85.44 87 ALA A N 1
ATOM 674 C CA . ALA A 1 87 ? 14.998 1.455 -5.532 1.00 85.44 87 ALA A CA 1
ATOM 675 C C . ALA A 1 87 ? 14.737 -0.057 -5.369 1.00 85.44 87 ALA A C 1
ATOM 677 O O . ALA A 1 87 ? 14.259 -0.486 -4.315 1.00 85.44 87 ALA A O 1
ATOM 678 N N . GLU A 1 88 ? 15.103 -0.880 -6.355 1.00 87.19 88 GLU A N 1
ATOM 679 C CA . GLU A 1 88 ? 15.035 -2.346 -6.265 1.00 87.19 88 GLU A CA 1
ATOM 680 C C . GLU A 1 88 ? 15.964 -2.903 -5.176 1.00 87.19 88 GLU A C 1
ATOM 682 O O . GLU A 1 88 ? 15.598 -3.824 -4.435 1.00 87.19 88 GLU A O 1
ATOM 687 N N . ALA A 1 89 ? 17.171 -2.344 -5.044 1.00 86.62 89 ALA A N 1
ATOM 688 C CA . ALA A 1 89 ? 18.104 -2.715 -3.985 1.00 86.62 89 ALA A CA 1
ATOM 689 C C . ALA A 1 89 ? 17.530 -2.390 -2.595 1.00 86.62 89 ALA A C 1
ATOM 691 O O . ALA A 1 89 ? 17.573 -3.233 -1.692 1.00 86.62 89 ALA A O 1
ATOM 692 N N . ALA A 1 90 ? 16.917 -1.213 -2.437 1.00 82.75 90 ALA A N 1
ATOM 693 C CA . ALA A 1 90 ? 16.241 -0.824 -1.203 1.00 82.75 90 ALA A CA 1
ATOM 694 C C . ALA A 1 90 ? 15.045 -1.741 -0.869 1.00 82.75 90 ALA A C 1
ATOM 696 O O . ALA A 1 90 ? 14.854 -2.099 0.297 1.00 82.75 90 ALA A O 1
ATOM 697 N N . GLU A 1 91 ? 14.267 -2.184 -1.867 1.00 80.75 91 GLU A N 1
ATOM 698 C CA . GLU A 1 91 ? 13.157 -3.128 -1.657 1.00 80.75 91 GLU A CA 1
ATOM 699 C C . GLU A 1 91 ? 13.648 -4.498 -1.165 1.00 80.75 91 GLU A C 1
ATOM 701 O O . GLU A 1 91 ? 13.051 -5.078 -0.249 1.00 80.75 91 GLU A O 1
ATOM 706 N N . LYS A 1 92 ? 14.759 -5.009 -1.714 1.00 80.06 92 LYS A N 1
ATOM 707 C CA . LYS A 1 92 ? 15.368 -6.273 -1.264 1.00 80.06 92 LYS A CA 1
ATOM 708 C C . LYS A 1 92 ? 15.821 -6.202 0.193 1.00 80.06 92 LYS A C 1
ATOM 710 O O . LYS A 1 92 ? 15.571 -7.141 0.951 1.00 80.06 92 LYS A O 1
ATOM 715 N N . ILE A 1 93 ? 16.426 -5.085 0.600 1.00 76.69 93 ILE A N 1
A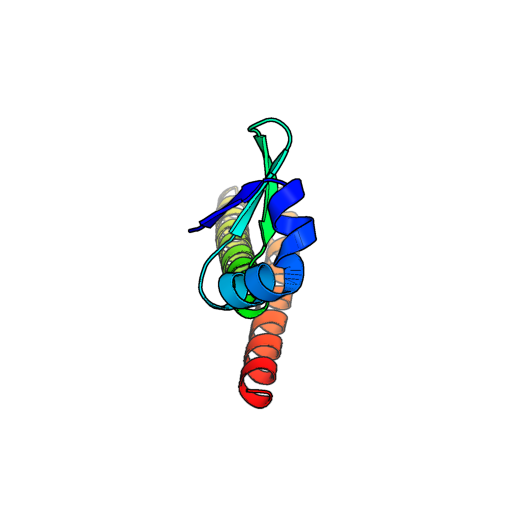TOM 716 C CA . ILE A 1 93 ? 16.860 -4.853 1.986 1.00 76.69 93 ILE A CA 1
ATOM 717 C C . ILE A 1 93 ? 15.645 -4.792 2.923 1.00 76.69 93 ILE A C 1
ATOM 719 O O . ILE A 1 93 ? 15.590 -5.524 3.914 1.00 76.69 93 ILE A O 1
ATOM 723 N N . ALA A 1 94 ? 14.626 -4.000 2.573 1.00 71.56 94 ALA A N 1
ATOM 724 C CA . ALA A 1 94 ? 13.408 -3.865 3.372 1.00 71.56 94 ALA A CA 1
ATOM 725 C C . ALA A 1 94 ? 12.648 -5.199 3.521 1.00 71.56 94 ALA A C 1
ATOM 727 O O . ALA A 1 94 ? 12.127 -5.516 4.595 1.00 71.56 94 ALA A O 1
ATOM 728 N N . SER A 1 95 ? 12.618 -6.017 2.467 1.00 67.06 95 SER A N 1
ATOM 729 C CA . SER A 1 95 ? 11.992 -7.346 2.487 1.00 67.06 95 SER A CA 1
ATOM 730 C C . SER A 1 95 ? 12.742 -8.337 3.386 1.00 67.06 95 SER A C 1
ATOM 732 O O . SER A 1 95 ? 12.114 -9.183 4.028 1.00 67.06 95 SER A O 1
ATOM 734 N N . HIS A 1 96 ? 14.071 -8.223 3.478 1.00 64.00 96 HIS A N 1
ATOM 735 C CA . HIS A 1 96 ? 14.895 -9.044 4.370 1.00 64.00 96 HIS A CA 1
ATOM 736 C C . HIS A 1 96 ? 14.745 -8.661 5.847 1.00 64.00 96 HIS A C 1
ATOM 738 O O . HIS A 1 96 ? 14.671 -9.548 6.697 1.00 64.00 96 HIS A O 1
ATOM 744 N N . GLU A 1 97 ? 14.659 -7.368 6.168 1.00 61.59 97 GLU A N 1
ATOM 745 C CA . GLU A 1 97 ? 14.444 -6.918 7.550 1.00 61.59 97 GLU A CA 1
ATOM 746 C C . GLU A 1 97 ? 13.041 -7.242 8.067 1.00 61.59 97 GLU A C 1
ATOM 748 O O . GLU A 1 97 ? 12.885 -7.655 9.217 1.00 61.59 97 GLU A O 1
ATOM 753 N N . THR A 1 98 ? 12.020 -7.107 7.216 1.00 58.56 98 THR A N 1
ATOM 754 C CA . THR A 1 98 ? 10.625 -7.375 7.605 1.00 58.56 98 THR A CA 1
ATOM 755 C C . THR A 1 98 ? 10.412 -8.853 7.954 1.00 58.56 98 THR A C 1
ATOM 757 O O . THR A 1 98 ? 9.700 -9.160 8.904 1.00 58.56 98 THR A O 1
ATOM 760 N N . ARG A 1 99 ? 11.100 -9.779 7.266 1.00 55.88 99 ARG A N 1
ATOM 761 C CA . ARG A 1 99 ? 11.080 -11.223 7.578 1.00 55.88 99 ARG A CA 1
ATOM 762 C C . ARG A 1 99 ? 11.818 -11.607 8.866 1.00 55.88 99 ARG A C 1
ATOM 764 O O . ARG A 1 99 ? 11.641 -12.721 9.333 1.00 55.88 99 ARG A O 1
ATOM 771 N N . ARG A 1 100 ? 12.663 -10.729 9.416 1.00 56.66 100 ARG A N 1
ATOM 772 C CA . ARG A 1 100 ? 13.445 -10.981 10.643 1.00 56.66 100 ARG A CA 1
ATOM 773 C C . ARG A 1 100 ? 12.739 -10.526 11.926 1.00 56.66 100 ARG A C 1
ATOM 775 O O . ARG A 1 100 ? 13.208 -10.863 13.007 1.00 56.66 100 ARG A O 1
ATOM 782 N N . LYS A 1 101 ? 11.687 -9.706 11.806 1.00 51.62 101 LYS A N 1
ATOM 783 C CA .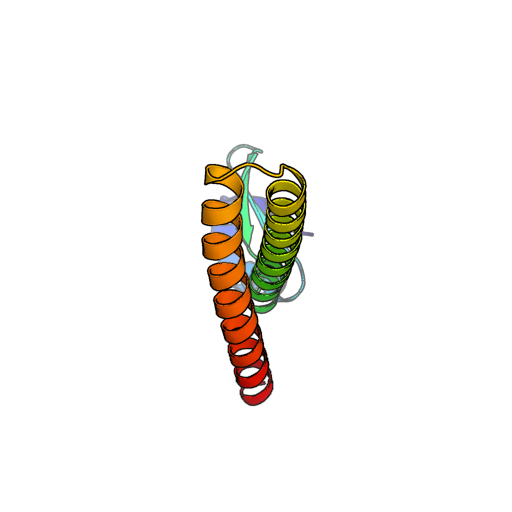 LYS A 1 101 ? 10.955 -9.083 12.928 1.00 51.62 101 LYS A CA 1
ATOM 784 C C . LYS A 1 101 ? 9.537 -9.639 13.136 1.00 51.62 101 LYS A C 1
ATOM 786 O O . LYS A 1 101 ? 8.853 -9.179 14.047 1.00 51.62 101 LYS A O 1
ATOM 791 N N . LEU A 1 102 ? 9.110 -10.574 12.289 1.00 46.59 102 LEU A N 1
ATOM 792 C CA . LEU A 1 102 ? 7.908 -11.399 12.448 1.00 46.59 102 LEU A CA 1
ATOM 793 C C . LEU A 1 102 ? 8.319 -12.767 12.991 1.00 46.59 102 LEU A C 1
ATOM 795 O O . LEU A 1 102 ? 7.532 -13.322 13.783 1.00 46.59 102 LEU A O 1
#

Organism: NCBI:txid1866326

Radius of gyration: 20.62 Å; chains: 1; bounding box: 44×25×51 Å

InterPro domains:
  IPR006442 Type II toxin-antitoxin system, antitoxin Phd/YefM [PF02604] (1-56)
  IPR036165 YefM-like superfamily [SSF143120] (1-59)

Secondary structure (DSSP, 8-state):
-EEEEHHHHHHTHHHHHHHHTTS-EEEEETTEEEEEE--HHHHHHHHHHHHHHHHHHHHHHHHHHHHT--HHHHHHHHHHHHHHHHHHHHHHHHHHHHTT--

pLDDT: mean 87.93, std 10.61, range [46.59, 97.94]